Protein AF-A0AAF0R4E9-F1 (afdb_monomer)

pLDDT: mean 70.3, std 25.68, range [24.52, 97.81]

Nearest PDB structures (foldseek):
  8oel-assembly1_D  TM=6.262E-01  e=1.095E-01  Pyrococcus abyssi
  8c5y-assembly1_J  TM=4.825E-01  e=3.793E-02  Pyrococcus abyssi
  8aaj-assembly1_A  TM=5.889E-01  e=1.531E-01  Pyrococcus abyssi GE5
  8oej-assembly1_D  TM=4.243E-01  e=8.761E-02  Pyrococcus abyssi
  8soj-assembly1_A  TM=5.086E-01  e=3.119E+00  Escherichia coli O157:H7

Organism: Solanum verrucosum (NCBI:txid315347)

Structure (mmCIF, N/CA/C/O backbone):
data_AF-A0AAF0R4E9-F1
#
_entry.id   AF-A0AAF0R4E9-F1
#
loop_
_atom_site.group_PDB
_atom_site.id
_atom_site.type_symbol
_atom_site.label_atom_id
_atom_site.label_alt_id
_atom_site.label_comp_id
_atom_site.label_asym_id
_atom_site.label_entity_id
_atom_site.label_seq_id
_atom_site.pdbx_PDB_ins_code
_atom_site.Cartn_x
_atom_site.Cartn_y
_atom_site.Cartn_z
_atom_site.occupancy
_atom_site.B_iso_or_equiv
_atom_site.auth_seq_id
_atom_site.auth_comp_id
_atom_site.auth_asym_id
_atom_site.auth_atom_id
_atom_site.pdbx_PDB_model_num
ATOM 1 N N . GLN A 1 1 ? 15.435 -28.332 1.945 1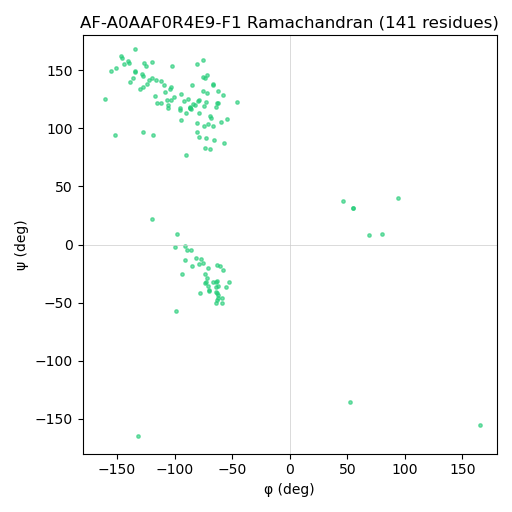.00 30.52 1 GLN A N 1
ATOM 2 C CA . GLN A 1 1 ? 15.752 -27.175 2.804 1.00 30.52 1 GLN A CA 1
ATOM 3 C C . GLN A 1 1 ? 16.444 -26.147 1.925 1.00 30.52 1 GLN A C 1
ATOM 5 O O . GLN A 1 1 ? 17.594 -26.343 1.574 1.00 30.52 1 GLN A O 1
ATOM 10 N N . GLY A 1 2 ? 15.699 -2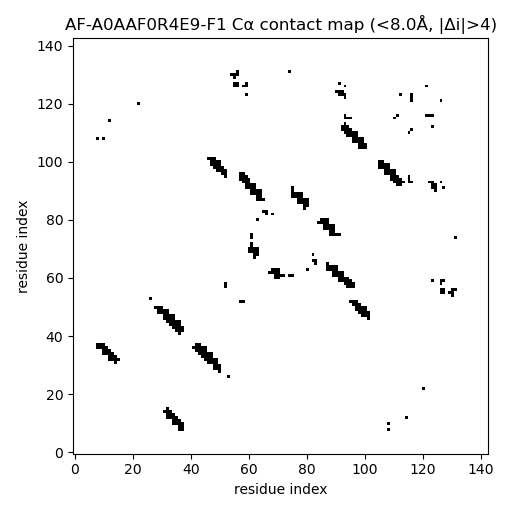5.156 1.437 1.00 27.34 2 GLY A N 1
ATOM 11 C CA . GLY A 1 2 ? 16.223 -24.099 0.572 1.00 27.34 2 GLY A CA 1
ATOM 12 C C . GLY A 1 2 ? 15.837 -22.765 1.183 1.00 27.34 2 GLY A C 1
ATOM 13 O O . GLY A 1 2 ? 14.696 -22.336 1.035 1.00 27.34 2 GLY A O 1
ATOM 14 N N . HIS A 1 3 ? 16.755 -22.168 1.940 1.00 24.52 3 HIS A N 1
ATOM 15 C CA . HIS A 1 3 ? 16.616 -20.791 2.395 1.00 24.52 3 HIS A CA 1
ATOM 16 C C . HIS A 1 3 ? 16.735 -19.896 1.161 1.00 24.52 3 HIS A C 1
ATOM 18 O O . HIS A 1 3 ? 17.799 -19.789 0.561 1.00 24.52 3 HIS A O 1
ATOM 24 N N . ARG A 1 4 ? 15.616 -19.304 0.744 1.00 27.66 4 ARG A N 1
ATOM 25 C CA . ARG A 1 4 ? 15.611 -18.230 -0.244 1.00 27.66 4 ARG A CA 1
ATOM 26 C C . ARG 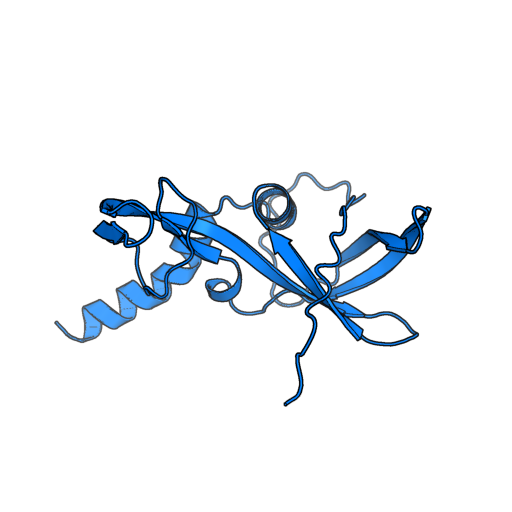A 1 4 ? 16.023 -16.972 0.515 1.00 27.66 4 ARG A C 1
ATOM 28 O O . ARG A 1 4 ? 15.187 -16.358 1.168 1.00 27.66 4 ARG A O 1
ATOM 35 N N . GLU A 1 5 ? 17.316 -16.665 0.516 1.00 27.19 5 GLU A N 1
ATOM 36 C CA . GLU A 1 5 ? 17.811 -15.367 0.975 1.00 27.19 5 GLU A CA 1
ATOM 37 C C . GLU A 1 5 ? 17.177 -14.289 0.090 1.00 27.19 5 GLU A C 1
ATOM 39 O O . GLU A 1 5 ? 17.502 -14.148 -1.089 1.00 27.19 5 GLU A O 1
ATOM 44 N N . GLN A 1 6 ? 16.202 -13.570 0.643 1.00 30.27 6 GLN A N 1
ATOM 45 C CA . GLN A 1 6 ? 15.776 -12.290 0.099 1.00 30.27 6 GLN A CA 1
ATOM 46 C C . GLN A 1 6 ? 16.912 -11.309 0.388 1.00 30.27 6 GLN A C 1
ATOM 48 O O . GLN A 1 6 ? 17.104 -10.901 1.529 1.00 30.27 6 GLN A O 1
ATOM 53 N N . ARG A 1 7 ? 17.710 -10.982 -0.634 1.00 28.45 7 ARG A N 1
ATOM 54 C CA . ARG A 1 7 ? 18.553 -9.788 -0.580 1.00 28.45 7 ARG A CA 1
ATOM 55 C C . ARG A 1 7 ? 17.621 -8.590 -0.654 1.00 28.45 7 ARG A C 1
ATOM 57 O O . ARG A 1 7 ? 16.999 -8.357 -1.688 1.00 28.45 7 ARG A O 1
ATOM 64 N N . ASP A 1 8 ? 17.517 -7.867 0.449 1.00 28.47 8 ASP A N 1
ATOM 65 C CA . ASP A 1 8 ? 16.885 -6.557 0.485 1.00 28.47 8 ASP A CA 1
ATOM 66 C C . ASP A 1 8 ? 17.839 -5.560 -0.183 1.00 28.47 8 ASP A C 1
ATOM 68 O O . ASP A 1 8 ? 18.641 -4.899 0.470 1.00 28.47 8 ASP A O 1
ATOM 72 N N . THR A 1 9 ? 17.809 -5.495 -1.514 1.00 32.69 9 THR A N 1
ATOM 73 C CA . THR A 1 9 ? 18.520 -4.449 -2.254 1.00 32.69 9 THR A CA 1
ATOM 74 C C . THR A 1 9 ? 17.736 -3.150 -2.082 1.00 32.69 9 THR A C 1
ATOM 76 O O . THR A 1 9 ? 16.684 -2.961 -2.695 1.00 32.69 9 THR A O 1
ATOM 79 N N . SER A 1 10 ? 18.209 -2.266 -1.203 1.00 32.06 10 SER A N 1
ATOM 80 C CA . SER A 1 10 ? 17.669 -0.913 -1.089 1.00 32.06 10 SER A CA 1
ATOM 81 C C . SER A 1 10 ? 18.161 -0.075 -2.257 1.00 32.06 10 SER A C 1
ATOM 83 O O . SER A 1 10 ? 19.355 -0.055 -2.541 1.00 32.06 10 SER A O 1
ATOM 85 N N . PHE A 1 11 ? 17.253 0.645 -2.900 1.00 39.94 11 PHE A N 1
ATOM 86 C CA . PHE A 1 11 ? 17.600 1.572 -3.961 1.00 39.94 11 PHE A CA 1
ATOM 87 C C . PHE A 1 11 ? 17.085 2.970 -3.638 1.00 39.94 11 PHE A C 1
ATOM 89 O O . PHE A 1 11 ? 15.956 3.151 -3.172 1.00 39.94 11 PHE A O 1
ATOM 96 N N . THR A 1 12 ? 17.915 3.973 -3.908 1.00 36.69 12 THR A N 1
ATOM 97 C CA . THR A 1 12 ? 17.520 5.378 -3.816 1.00 36.69 12 THR A CA 1
ATOM 98 C C . THR A 1 12 ? 17.093 5.834 -5.204 1.00 36.69 12 THR A C 1
ATOM 100 O O . THR A 1 12 ? 17.890 5.838 -6.142 1.00 36.69 12 THR A O 1
ATOM 103 N N . LEU A 1 13 ? 15.814 6.188 -5.359 1.00 42.75 13 LEU A N 1
ATOM 104 C CA . LEU A 1 13 ? 15.289 6.716 -6.618 1.00 42.75 13 LEU A CA 1
ATOM 105 C C . LEU A 1 13 ? 15.458 8.228 -6.658 1.00 42.75 13 LEU A C 1
ATOM 107 O O . LEU A 1 13 ? 14.934 8.947 -5.806 1.00 42.75 13 LEU A O 1
ATOM 111 N N . ARG A 1 14 ? 16.117 8.722 -7.707 1.00 37.12 14 ARG A N 1
ATOM 112 C CA . ARG A 1 14 ? 16.172 10.153 -8.004 1.00 37.12 14 ARG A CA 1
ATOM 113 C C . ARG A 1 14 ? 15.541 10.403 -9.370 1.00 37.12 14 ARG A C 1
ATOM 115 O O . ARG A 1 14 ? 16.194 10.286 -10.403 1.00 37.12 14 ARG A O 1
ATOM 122 N N . SER A 1 15 ? 14.250 10.739 -9.370 1.00 35.78 15 SER A N 1
ATOM 123 C CA . SER A 1 15 ? 13.551 11.150 -10.592 1.00 35.78 15 SER A CA 1
ATOM 124 C C . SER A 1 15 ? 14.006 12.548 -11.017 1.00 35.78 15 SER A C 1
ATOM 126 O O . SER A 1 15 ? 14.020 13.481 -10.211 1.00 35.78 15 SER A O 1
ATOM 128 N N . THR A 1 16 ? 14.367 12.705 -12.289 1.00 35.03 16 THR A N 1
ATOM 129 C CA . THR A 1 16 ? 14.710 13.996 -12.905 1.00 35.03 16 THR A CA 1
ATOM 130 C C . THR A 1 16 ? 13.540 14.606 -13.681 1.00 35.03 16 THR A C 1
ATOM 132 O O . THR A 1 16 ? 13.718 15.618 -14.363 1.00 35.03 16 THR A O 1
ATOM 135 N N . SER A 1 17 ? 12.327 14.048 -13.569 1.00 34.91 17 SER A N 1
ATOM 136 C CA . SER A 1 17 ? 11.154 14.567 -14.275 1.00 34.91 17 SER A CA 1
ATOM 137 C C . SER A 1 17 ? 10.768 15.959 -13.755 1.00 34.91 17 SER A C 1
ATOM 139 O O . SER A 1 17 ? 10.131 16.105 -12.710 1.00 34.91 17 SER A O 1
ATOM 141 N N . LYS A 1 18 ? 11.125 17.007 -14.508 1.00 34.72 18 LYS A N 1
ATOM 142 C CA . LYS A 1 18 ? 10.549 18.351 -14.363 1.00 34.72 18 LYS A CA 1
ATOM 143 C C . LYS A 1 18 ? 9.093 18.326 -14.836 1.00 34.72 18 LYS A C 1
ATOM 145 O O . LYS A 1 18 ? 8.809 18.709 -15.963 1.00 34.72 18 LYS A O 1
ATOM 150 N N . SER A 1 19 ? 8.164 17.898 -13.990 1.00 36.41 19 SER A N 1
ATOM 151 C CA . SER A 1 19 ? 6.758 18.263 -14.175 1.00 36.41 19 SER A CA 1
ATOM 152 C C . SER A 1 19 ? 6.038 18.275 -12.835 1.00 36.41 19 SER A C 1
ATOM 154 O O . SER A 1 19 ? 5.565 17.256 -12.343 1.00 36.41 19 SER A O 1
ATOM 156 N N . GLY A 1 20 ? 5.976 19.462 -12.231 1.00 34.50 20 GLY A N 1
ATOM 157 C CA . GLY A 1 20 ? 4.912 19.784 -11.295 1.00 34.50 20 GLY A CA 1
ATOM 158 C C . GLY A 1 20 ? 3.638 19.983 -12.106 1.00 34.50 20 GLY A C 1
ATOM 159 O O . GLY A 1 20 ? 3.392 21.072 -12.610 1.00 34.50 20 GLY A O 1
ATOM 160 N N . SER A 1 21 ? 2.864 18.923 -12.291 1.00 31.67 21 SER A N 1
ATOM 161 C CA . SER A 1 21 ? 1.511 19.002 -12.831 1.00 31.67 21 SER A CA 1
ATOM 162 C C . SER A 1 21 ? 0.727 17.790 -12.348 1.00 31.67 21 SER A C 1
ATOM 164 O O . SER A 1 21 ? 1.311 16.742 -12.094 1.00 31.67 21 SER A O 1
ATOM 166 N N . LEU A 1 22 ? -0.585 17.949 -12.179 1.00 32.69 22 LEU A N 1
ATOM 167 C CA . LEU A 1 22 ? -1.531 16.885 -11.843 1.00 32.69 22 LEU A CA 1
ATOM 168 C C . LEU A 1 22 ? -1.462 15.774 -12.900 1.00 32.69 22 LEU A C 1
ATOM 170 O O . LEU A 1 22 ? -2.217 15.789 -13.872 1.00 32.69 22 LEU A O 1
ATOM 174 N N . ILE A 1 23 ? -0.566 14.805 -12.725 1.00 29.11 23 ILE A N 1
ATOM 175 C CA . ILE A 1 23 ? -0.557 13.613 -13.564 1.00 29.11 23 ILE A CA 1
ATOM 176 C C . ILE A 1 23 ? -1.637 12.693 -13.004 1.00 29.11 23 ILE A C 1
ATOM 178 O O . ILE A 1 23 ? -1.463 11.978 -12.019 1.00 29.11 23 ILE A O 1
ATOM 182 N N . THR A 1 24 ? -2.809 12.767 -13.629 1.00 26.61 24 THR A N 1
ATOM 183 C CA . THR A 1 24 ? -3.787 11.684 -13.579 1.00 26.61 24 THR A CA 1
ATOM 184 C C . THR A 1 24 ? -3.125 10.530 -14.316 1.00 26.61 24 THR A C 1
ATOM 186 O O . THR A 1 24 ? -3.222 10.507 -15.534 1.00 26.61 24 THR A O 1
ATOM 189 N N . ILE A 1 25 ? -2.371 9.673 -13.614 1.00 28.09 25 ILE A N 1
ATOM 190 C CA . ILE A 1 25 ? -1.567 8.607 -14.236 1.00 28.09 25 ILE A CA 1
ATOM 191 C C . ILE A 1 25 ? -2.497 7.765 -15.121 1.00 28.09 25 ILE A C 1
ATOM 193 O O . ILE A 1 25 ? -3.349 7.044 -14.582 1.00 28.09 25 ILE A O 1
ATOM 197 N N . PRO A 1 26 ? -2.399 7.866 -16.459 1.00 29.80 26 PRO A N 1
ATOM 198 C CA . PRO A 1 26 ? -3.039 6.914 -17.335 1.00 29.80 26 PRO A CA 1
ATOM 199 C C . PRO A 1 26 ? -2.338 5.576 -17.112 1.00 29.80 26 PRO A C 1
ATOM 201 O O . PRO A 1 26 ? -1.117 5.501 -16.984 1.00 29.80 26 PRO A O 1
ATOM 204 N N . VAL A 1 27 ? -3.138 4.518 -17.030 1.00 37.41 27 VAL A N 1
ATOM 205 C CA . VAL A 1 27 ? -2.670 3.136 -17.153 1.00 37.41 27 VAL A CA 1
ATOM 206 C C . VAL A 1 27 ? -1.728 3.078 -18.366 1.00 37.41 27 VAL A C 1
ATOM 208 O O . VAL A 1 27 ? -2.147 3.471 -19.449 1.00 37.41 27 VAL A O 1
ATOM 211 N N . ASP A 1 28 ? -0.481 2.643 -18.143 1.00 34.62 28 ASP A N 1
ATOM 212 C CA . ASP A 1 28 ? 0.614 2.484 -19.125 1.00 34.62 28 ASP A CA 1
ATOM 213 C C . ASP A 1 28 ? 1.622 3.651 -19.312 1.00 34.62 28 ASP A C 1
ATOM 215 O O . ASP A 1 28 ? 2.082 3.894 -20.426 1.00 34.62 28 ASP A O 1
ATOM 219 N N . GLU A 1 29 ? 2.056 4.343 -18.246 1.00 43.34 29 GLU A N 1
ATOM 220 C CA . GLU A 1 29 ? 3.232 5.240 -18.319 1.00 43.34 29 GLU A CA 1
ATOM 221 C C . GLU A 1 29 ? 4.558 4.539 -17.946 1.00 43.34 29 GLU A C 1
ATOM 223 O O . GLU A 1 29 ? 4.721 3.991 -16.853 1.00 43.34 29 GLU A O 1
ATOM 228 N N . GLU A 1 30 ? 5.526 4.586 -18.872 1.00 46.25 30 GLU A N 1
ATOM 229 C CA . GLU A 1 30 ? 6.920 4.171 -18.676 1.00 46.25 30 GLU A CA 1
ATOM 230 C C . GLU A 1 30 ? 7.706 5.305 -17.997 1.00 46.25 30 GLU A C 1
ATOM 232 O O . GLU A 1 30 ? 7.834 6.397 -18.553 1.00 46.25 30 GLU A O 1
ATOM 237 N N . VAL A 1 31 ? 8.276 5.057 -16.813 1.00 53.19 31 VAL A N 1
ATOM 238 C CA . VAL A 1 31 ? 9.177 6.019 -16.155 1.00 53.19 31 VAL A CA 1
ATOM 239 C C . VAL A 1 31 ? 10.611 5.515 -16.253 1.00 53.19 31 VAL A C 1
ATOM 241 O O . VAL A 1 31 ? 10.920 4.406 -15.813 1.00 53.19 31 VAL A O 1
ATOM 244 N N . ILE A 1 32 ? 11.479 6.354 -16.816 1.00 50.41 32 ILE A N 1
ATOM 245 C CA . ILE A 1 32 ? 12.930 6.176 -16.803 1.00 50.41 32 ILE A CA 1
ATOM 246 C C . ILE A 1 32 ? 13.449 6.787 -15.499 1.00 50.41 32 ILE A C 1
ATOM 248 O O . ILE A 1 32 ? 13.305 7.992 -15.283 1.00 50.41 32 ILE A O 1
ATOM 252 N N . ALA A 1 33 ? 14.029 5.972 -14.618 1.00 53.56 33 ALA A N 1
ATOM 253 C CA . ALA A 1 33 ? 14.644 6.461 -13.386 1.00 53.56 33 ALA A CA 1
ATOM 254 C C . ALA A 1 33 ? 16.111 6.065 -13.285 1.00 53.56 33 ALA A C 1
ATOM 256 O O . ALA A 1 33 ? 16.487 4.938 -13.603 1.00 53.56 33 ALA A O 1
ATOM 257 N N . ASN A 1 34 ? 16.902 6.999 -12.755 1.00 49.66 34 ASN A N 1
ATOM 258 C CA . ASN A 1 34 ? 18.249 6.731 -12.286 1.00 49.66 34 ASN A CA 1
ATOM 259 C C . ASN A 1 34 ? 18.127 6.080 -10.910 1.00 49.66 34 ASN A C 1
ATOM 261 O O . ASN A 1 34 ? 17.651 6.708 -9.957 1.00 49.66 34 ASN A O 1
ATOM 265 N N . THR A 1 35 ? 18.510 4.813 -10.840 1.00 49.41 35 THR A N 1
ATOM 266 C CA . THR A 1 35 ? 18.467 4.032 -9.604 1.00 49.41 35 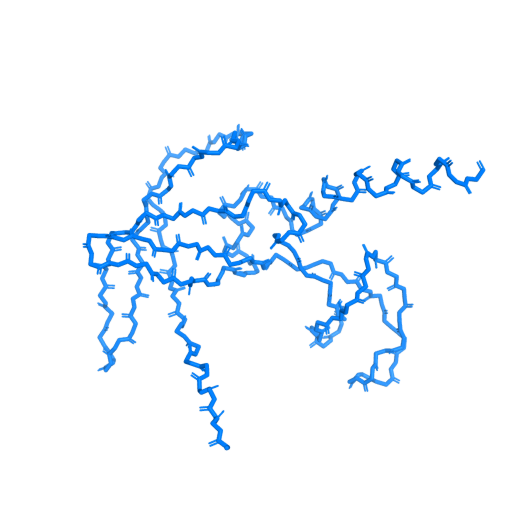THR A CA 1
ATOM 267 C C . THR A 1 35 ? 19.890 3.815 -9.115 1.00 49.41 35 THR A C 1
ATOM 269 O O . THR A 1 35 ? 20.742 3.428 -9.910 1.00 49.41 35 THR A O 1
ATOM 272 N N . GLU A 1 36 ? 20.146 4.082 -7.835 1.00 48.28 36 GLU A N 1
ATOM 273 C CA . GLU A 1 36 ? 21.414 3.752 -7.180 1.00 48.28 36 GLU A CA 1
ATOM 274 C C . GLU A 1 36 ? 21.340 2.313 -6.649 1.00 48.28 36 GLU A C 1
ATOM 276 O O . GLU A 1 36 ? 20.481 2.012 -5.819 1.00 48.28 36 GLU A O 1
ATOM 281 N N . SER A 1 37 ? 22.207 1.427 -7.147 1.00 50.94 37 SER A N 1
ATOM 282 C CA . SER A 1 37 ? 22.401 0.073 -6.605 1.00 50.94 37 SER A CA 1
ATOM 283 C C . SER A 1 37 ? 23.700 0.024 -5.809 1.00 50.94 37 SER A C 1
ATOM 285 O O . SER A 1 37 ? 24.719 0.506 -6.299 1.00 50.94 37 SER A O 1
ATOM 287 N N . GLU A 1 38 ? 23.676 -0.563 -4.612 1.00 47.78 38 GLU A N 1
ATOM 288 C CA . GLU A 1 38 ? 24.881 -0.843 -3.826 1.00 47.78 38 GLU A CA 1
ATOM 289 C C . GLU A 1 38 ? 25.360 -2.273 -4.106 1.00 47.78 38 GLU A C 1
ATOM 291 O O . GLU A 1 38 ? 24.756 -3.244 -3.650 1.00 47.78 38 GLU A O 1
ATOM 296 N N . GLU A 1 39 ? 26.464 -2.405 -4.840 1.00 49.34 39 GLU A N 1
ATOM 297 C CA . GLU A 1 39 ? 27.297 -3.609 -4.803 1.00 49.34 39 GLU A CA 1
ATOM 298 C C . GLU A 1 39 ? 28.682 -3.212 -4.273 1.00 49.34 39 GLU A C 1
ATOM 300 O O . GLU A 1 39 ? 29.283 -2.247 -4.739 1.00 49.34 39 GLU A O 1
ATOM 305 N N . ASP A 1 40 ? 29.159 -3.915 -3.242 1.00 46.88 40 ASP A N 1
ATOM 306 C CA . ASP A 1 40 ? 30.505 -3.758 -2.661 1.00 46.88 40 ASP A CA 1
ATOM 307 C C . ASP A 1 40 ? 30.878 -2.323 -2.204 1.00 46.88 40 ASP A C 1
ATOM 309 O O . ASP A 1 40 ? 32.034 -1.905 -2.237 1.00 46.88 40 ASP A O 1
ATOM 313 N N . GLY A 1 41 ? 29.882 -1.545 -1.759 1.00 49.44 41 GLY A N 1
ATOM 314 C CA . GLY A 1 41 ? 30.064 -0.164 -1.286 1.00 49.44 41 GLY A CA 1
ATOM 315 C C . GLY A 1 41 ? 30.167 0.886 -2.397 1.00 49.44 41 GLY A C 1
ATOM 316 O O . GLY A 1 41 ? 30.480 2.044 -2.115 1.00 49.44 41 GLY A O 1
ATOM 317 N N . GLN A 1 42 ? 29.896 0.507 -3.650 1.00 44.06 42 GLN A N 1
ATOM 318 C CA . GLN A 1 42 ? 29.909 1.408 -4.795 1.00 44.06 42 GLN A CA 1
ATOM 319 C C . GLN A 1 42 ? 28.486 1.603 -5.331 1.00 44.06 42 GLN A C 1
ATOM 321 O O . GLN A 1 42 ? 27.808 0.645 -5.698 1.00 44.06 42 GLN A O 1
ATOM 326 N N . THR A 1 43 ? 28.026 2.856 -5.365 1.00 48.03 43 THR A N 1
ATOM 327 C CA . THR A 1 43 ? 26.735 3.224 -5.951 1.00 48.03 43 THR A CA 1
ATOM 328 C C . THR A 1 43 ? 26.884 3.411 -7.458 1.00 48.03 43 THR A C 1
ATOM 330 O O . THR A 1 43 ? 27.661 4.246 -7.925 1.00 48.03 43 THR A O 1
ATOM 333 N N . CYS A 1 44 ? 26.139 2.636 -8.246 1.00 47.34 44 CYS A N 1
ATOM 334 C CA . CYS A 1 44 ? 26.057 2.823 -9.694 1.00 47.34 44 CYS A CA 1
ATOM 335 C C . CYS A 1 44 ? 24.683 3.373 -10.082 1.00 47.34 44 CYS A C 1
ATOM 337 O O . CYS A 1 44 ? 23.662 2.945 -9.552 1.00 47.34 44 CYS A O 1
ATOM 339 N N . SER A 1 45 ? 24.661 4.351 -10.992 1.00 58.78 45 SER A N 1
ATOM 340 C CA . SER A 1 45 ? 23.424 4.848 -11.597 1.00 58.78 45 SER A CA 1
ATOM 341 C C . SER A 1 45 ? 23.088 3.985 -12.802 1.00 58.78 45 SER A C 1
ATOM 343 O O . SER A 1 45 ? 23.855 3.959 -13.764 1.00 58.78 45 SER A O 1
ATOM 345 N N . ILE A 1 46 ? 21.949 3.303 -12.758 1.00 65.81 46 ILE A N 1
ATOM 346 C CA . ILE A 1 46 ? 21.426 2.552 -13.901 1.00 65.81 46 ILE A CA 1
ATOM 347 C C . ILE A 1 46 ? 20.160 3.214 -14.439 1.00 65.81 46 ILE A C 1
ATOM 349 O O . ILE A 1 46 ? 19.329 3.698 -13.669 1.00 65.81 46 ILE A O 1
ATOM 353 N N . GLU A 1 47 ? 20.032 3.231 -15.765 1.00 73.25 47 GLU A N 1
ATOM 354 C CA . GLU A 1 47 ? 18.819 3.643 -16.465 1.00 73.25 47 GLU A CA 1
ATOM 355 C C . GLU A 1 47 ? 17.936 2.408 -16.664 1.00 73.25 47 GLU A C 1
ATOM 357 O O . GLU A 1 47 ? 18.303 1.477 -17.383 1.00 73.25 47 GLU A O 1
ATOM 362 N N . VAL A 1 48 ? 16.783 2.379 -15.998 1.00 75.44 48 VAL A N 1
ATOM 363 C CA . VAL A 1 48 ? 15.852 1.245 -16.058 1.00 75.44 48 VAL A CA 1
ATOM 364 C C . VA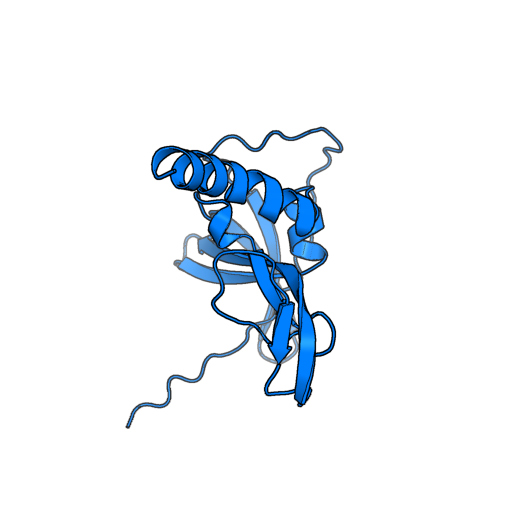L A 1 48 ? 14.452 1.711 -16.420 1.00 75.44 48 VAL A C 1
ATOM 366 O O . VAL A 1 48 ? 14.000 2.774 -15.987 1.00 75.44 48 VAL A O 1
ATOM 369 N N . LYS A 1 49 ? 13.739 0.882 -17.188 1.00 79.38 49 LYS A N 1
ATOM 370 C CA . LYS A 1 49 ? 12.301 1.041 -17.392 1.00 79.38 49 LYS A CA 1
ATOM 371 C C . LYS A 1 49 ? 11.565 0.488 -16.182 1.00 79.38 49 LYS A C 1
ATOM 373 O O . LYS A 1 49 ? 11.739 -0.683 -15.842 1.00 79.38 49 LYS A O 1
ATOM 378 N N . MET A 1 50 ? 10.724 1.311 -15.565 1.00 82.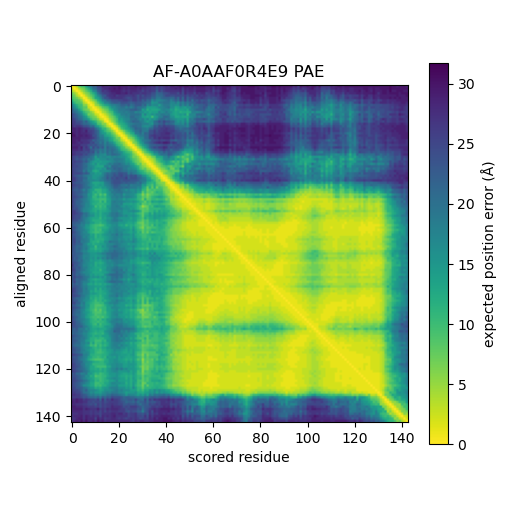25 50 MET A N 1
ATOM 379 C CA . MET A 1 50 ? 9.867 0.889 -14.459 1.00 82.25 50 MET A CA 1
ATOM 380 C C . MET A 1 50 ? 8.442 0.635 -14.937 1.00 82.25 50 MET A C 1
ATOM 382 O O . MET A 1 50 ? 7.818 1.510 -15.534 1.00 82.25 50 MET A O 1
ATOM 386 N N . LEU A 1 51 ? 7.916 -0.549 -14.625 1.00 83.81 51 LEU A N 1
ATOM 387 C CA . LEU A 1 51 ? 6.503 -0.873 -14.799 1.00 83.81 51 LEU A CA 1
ATOM 388 C C . LEU A 1 51 ? 5.821 -0.897 -13.433 1.00 83.81 51 LEU A C 1
ATOM 390 O O . LEU A 1 51 ? 6.180 -1.685 -12.550 1.00 83.81 51 LEU A O 1
ATOM 394 N N . PHE A 1 52 ? 4.827 -0.031 -13.284 1.00 83.81 52 PHE A N 1
ATOM 395 C CA . PHE A 1 52 ? 4.027 0.101 -12.075 1.00 83.81 52 PHE A CA 1
ATOM 396 C C . PHE A 1 52 ? 2.935 -0.971 -12.006 1.00 83.81 52 PHE A C 1
ATOM 398 O O . PHE A 1 52 ? 2.486 -1.482 -13.038 1.00 83.81 52 PHE A O 1
ATOM 405 N N . PRO A 1 53 ? 2.460 -1.317 -10.798 1.00 82.94 53 PRO A N 1
ATOM 406 C CA . PRO A 1 53 ? 1.301 -2.183 -10.667 1.00 82.94 53 PRO A CA 1
ATOM 407 C C . PRO A 1 53 ? 0.064 -1.521 -11.287 1.00 82.94 53 PRO A C 1
ATOM 409 O O . PRO A 1 53 ? -0.273 -0.380 -10.982 1.00 82.94 53 PRO A O 1
ATOM 412 N N . SER A 1 54 ? -0.662 -2.277 -12.109 1.00 81.19 54 SER A N 1
ATOM 413 C CA . SER A 1 54 ? -1.899 -1.810 -12.749 1.00 81.19 54 SER A CA 1
ATOM 414 C C . SER A 1 54 ? -3.079 -1.660 -11.778 1.00 81.19 54 SER A C 1
ATOM 416 O O . SER A 1 54 ? -4.037 -0.945 -12.068 1.00 81.19 54 SER A O 1
ATOM 418 N N . ASP A 1 55 ? -3.026 -2.318 -10.615 1.00 85.31 55 ASP A N 1
ATOM 419 C CA . ASP A 1 55 ? -4.039 -2.215 -9.562 1.00 85.31 55 ASP A CA 1
ATOM 420 C C . ASP A 1 55 ? -3.521 -1.378 -8.387 1.00 85.31 55 ASP A C 1
ATOM 422 O O . ASP A 1 55 ? -2.592 -1.785 -7.688 1.00 85.31 55 ASP A O 1
ATOM 426 N N . GLN A 1 56 ? -4.183 -0.250 -8.110 1.00 82.62 56 GLN A N 1
ATOM 427 C CA . GLN A 1 56 ? -3.874 0.629 -6.975 1.00 82.62 56 GLN A CA 1
ATOM 428 C C . GLN A 1 56 ? -3.956 -0.078 -5.615 1.00 82.62 56 GLN A C 1
ATOM 430 O O . GLN A 1 56 ? -3.309 0.363 -4.666 1.00 82.62 56 GLN A O 1
ATOM 435 N N . LYS A 1 57 ? -4.688 -1.199 -5.499 1.00 86.00 57 LYS A N 1
ATOM 436 C CA . LYS A 1 57 ? -4.685 -2.025 -4.277 1.00 86.00 57 LYS A CA 1
ATOM 437 C C . LYS A 1 57 ? -3.321 -2.628 -3.955 1.00 86.00 57 LYS A C 1
ATOM 439 O O . LYS A 1 57 ? -3.102 -3.047 -2.826 1.00 86.00 57 LYS A O 1
ATOM 444 N N . ARG A 1 58 ? -2.414 -2.675 -4.933 1.00 89.88 58 ARG A N 1
ATOM 445 C CA . ARG A 1 58 ? -1.029 -3.123 -4.758 1.00 89.88 58 ARG A CA 1
ATOM 446 C C . ARG A 1 58 ? -0.076 -1.989 -4.377 1.00 89.88 58 ARG A C 1
ATOM 448 O O . ARG A 1 58 ? 1.083 -2.281 -4.131 1.00 89.88 58 ARG A O 1
ATOM 455 N N . CYS A 1 59 ? -0.553 -0.739 -4.331 1.00 92.19 59 CYS A N 1
ATOM 456 C CA . CYS A 1 59 ? 0.226 0.454 -3.969 1.00 92.19 59 CYS A CA 1
ATOM 457 C C . CYS A 1 59 ? 0.205 0.801 -2.484 1.00 92.19 59 CYS A C 1
ATOM 459 O O . CYS A 1 59 ? 0.850 1.767 -2.068 1.00 92.19 59 CYS A O 1
ATOM 461 N N . TYR A 1 60 ? -0.522 0.036 -1.674 1.00 94.19 60 TYR A N 1
ATOM 462 C CA . TYR A 1 60 ? -0.543 0.227 -0.238 1.00 94.19 60 TYR A CA 1
ATOM 463 C C . TYR A 1 60 ? -0.565 -1.103 0.503 1.00 94.19 60 TYR A C 1
ATOM 465 O O . TYR A 1 60 ? -1.040 -2.123 0.007 1.00 94.19 60 TYR A O 1
ATOM 473 N N . VAL A 1 61 ? -0.124 -1.043 1.751 1.00 95.56 61 VAL A N 1
ATOM 474 C CA . VAL A 1 61 ? -0.356 -2.076 2.758 1.00 95.56 61 VAL A CA 1
ATOM 475 C C . VAL A 1 61 ? -1.012 -1.448 3.981 1.00 95.56 61 VAL A C 1
ATOM 477 O O . VAL A 1 61 ? -0.848 -0.252 4.236 1.00 95.56 61 VAL A O 1
ATOM 480 N N . LEU A 1 62 ? -1.774 -2.233 4.744 1.00 96.50 62 LEU A N 1
ATOM 481 C CA . LEU A 1 62 ? -2.286 -1.795 6.040 1.00 96.50 62 LEU A CA 1
ATOM 482 C C . LEU A 1 62 ? -1.340 -2.250 7.143 1.00 96.50 62 LEU A C 1
ATOM 484 O O . LEU A 1 62 ? -0.990 -3.427 7.241 1.00 96.50 62 LEU A O 1
ATOM 488 N N . VAL A 1 63 ? -0.958 -1.308 7.998 1.00 97.19 63 VAL A N 1
ATOM 489 C CA . VAL A 1 63 ? -0.032 -1.558 9.100 1.00 97.19 63 VAL A CA 1
ATOM 490 C C . VAL A 1 63 ? -0.614 -1.094 10.426 1.00 97.19 63 VAL A C 1
ATOM 492 O O . VAL A 1 63 ? -1.451 -0.192 10.480 1.00 97.19 63 VAL A O 1
ATOM 495 N N . CYS A 1 64 ? -0.138 -1.681 11.521 1.00 97.81 64 CYS A N 1
ATOM 496 C CA . CYS A 1 64 ? -0.388 -1.156 12.859 1.00 97.81 64 CYS A CA 1
ATOM 497 C C . CYS A 1 64 ? 0.127 0.288 12.968 1.00 97.81 64 CYS A C 1
ATOM 499 O O . CYS A 1 64 ? 1.307 0.542 12.716 1.00 97.81 64 CYS A O 1
ATOM 501 N N . SER A 1 65 ? -0.720 1.212 13.431 1.00 97.06 65 SER A N 1
ATOM 502 C CA . SER A 1 65 ? -0.358 2.629 13.574 1.00 97.06 65 SER A CA 1
ATOM 503 C C . SER A 1 65 ? 0.810 2.911 14.520 1.00 97.06 65 SER A C 1
ATOM 505 O O . SER A 1 65 ? 1.391 3.989 14.451 1.00 97.06 65 SER A O 1
ATOM 507 N N . ASN A 1 66 ? 1.154 1.965 15.399 1.00 97.00 66 ASN A N 1
ATOM 508 C CA . ASN A 1 66 ? 2.233 2.123 16.369 1.00 97.00 66 ASN A CA 1
ATOM 509 C C . ASN A 1 66 ? 3.541 1.457 15.922 1.00 97.00 66 ASN A C 1
ATOM 511 O O . ASN A 1 66 ? 4.569 2.112 15.851 1.00 97.00 66 ASN A O 1
ATOM 515 N N . CYS A 1 67 ? 3.518 0.151 15.638 1.00 96.62 67 CYS A N 1
ATOM 516 C CA . CYS A 1 67 ? 4.745 -0.602 15.353 1.00 96.62 67 CYS A CA 1
ATOM 517 C C . CYS A 1 67 ? 5.017 -0.832 13.865 1.00 96.62 67 CYS A C 1
ATOM 519 O O . CYS A 1 67 ? 6.001 -1.482 13.539 1.00 96.62 67 CYS A O 1
ATOM 521 N N . GLY A 1 68 ? 4.130 -0.392 12.966 1.00 95.38 68 GLY A N 1
ATOM 522 C CA . GLY A 1 68 ? 4.309 -0.580 11.525 1.00 95.38 68 GLY A CA 1
ATOM 523 C C . GLY A 1 68 ? 4.197 -2.031 11.043 1.00 95.38 68 GLY A C 1
ATOM 524 O O . GLY A 1 68 ? 4.452 -2.290 9.873 1.00 95.38 68 GLY A O 1
ATOM 525 N N . GLN A 1 69 ? 3.791 -2.970 11.907 1.00 95.44 69 GLN A N 1
ATOM 526 C CA . GLN A 1 69 ? 3.590 -4.368 11.522 1.00 95.44 69 GLN A CA 1
ATOM 527 C C . GLN A 1 69 ? 2.495 -4.449 10.461 1.00 95.44 69 GLN A C 1
ATOM 529 O O . GLN A 1 69 ? 1.358 -4.041 10.717 1.00 95.44 69 GLN A O 1
ATOM 534 N N . GLU A 1 70 ? 2.842 -4.996 9.301 1.00 94.62 70 GLU A N 1
ATOM 535 C CA . GLU A 1 70 ? 1.895 -5.271 8.229 1.00 94.62 70 GLU A CA 1
ATOM 536 C C . GLU A 1 70 ? 0.907 -6.357 8.649 1.00 94.62 70 GLU A C 1
ATOM 538 O O . GLU A 1 70 ? 1.276 -7.358 9.275 1.00 94.62 70 GLU A O 1
ATOM 543 N N . VAL A 1 71 ? -0.359 -6.146 8.296 1.00 91.50 71 VAL A N 1
ATOM 544 C CA . VAL A 1 71 ? -1.440 -7.090 8.552 1.00 91.50 71 VAL A CA 1
ATOM 545 C C . VAL A 1 71 ? -2.309 -7.267 7.313 1.00 91.50 71 VAL A C 1
ATOM 547 O O . VAL A 1 71 ? -2.526 -6.346 6.529 1.00 91.50 71 VAL A O 1
ATOM 550 N N . ARG A 1 72 ? -2.870 -8.467 7.156 1.00 89.56 72 ARG A N 1
ATOM 551 C CA . ARG A 1 72 ? -3.734 -8.807 6.022 1.00 89.56 72 ARG A CA 1
ATOM 552 C C . ARG A 1 72 ? -5.195 -8.507 6.340 1.00 89.56 72 ARG A C 1
ATOM 554 O O . ARG A 1 72 ? -5.966 -9.416 6.630 1.00 89.56 72 ARG A O 1
ATOM 561 N N . TYR A 1 73 ? -5.561 -7.230 6.285 1.00 89.25 73 TYR A N 1
ATOM 562 C CA . TYR A 1 73 ? -6.953 -6.782 6.373 1.00 89.25 73 TYR A CA 1
ATOM 563 C C . TYR A 1 73 ? -7.358 -6.022 5.105 1.00 89.25 73 TYR A C 1
ATOM 565 O O . TYR A 1 73 ? -6.545 -5.276 4.561 1.00 89.25 73 TYR A O 1
ATOM 573 N N . PRO A 1 74 ? -8.606 -6.179 4.625 1.00 86.31 74 PRO A N 1
ATOM 574 C CA . PRO A 1 74 ? -9.066 -5.498 3.416 1.00 86.31 74 PRO A CA 1
ATOM 575 C C . PRO A 1 74 ? -9.431 -4.027 3.657 1.00 86.31 74 PRO A C 1
ATOM 577 O O . PRO A 1 74 ? -9.553 -3.271 2.696 1.00 86.31 74 PRO A O 1
ATOM 580 N N . ILE A 1 75 ? -9.632 -3.629 4.919 1.00 91.75 75 ILE A N 1
ATOM 581 C CA . ILE A 1 75 ? -10.112 -2.303 5.312 1.00 91.75 75 ILE A CA 1
ATOM 582 C C . ILE A 1 75 ? -9.387 -1.782 6.555 1.00 91.75 75 ILE A C 1
ATOM 584 O O . ILE A 1 75 ? -8.903 -2.558 7.381 1.00 91.75 75 ILE A O 1
ATOM 588 N N . ILE A 1 76 ? -9.371 -0.459 6.713 1.00 94.69 76 ILE A N 1
ATOM 589 C CA . ILE A 1 76 ? -8.947 0.202 7.948 1.00 94.69 76 ILE A CA 1
ATOM 590 C C . ILE A 1 76 ? -9.917 -0.166 9.076 1.00 94.69 76 ILE A C 1
ATOM 592 O O . ILE A 1 76 ? -11.106 0.142 9.026 1.00 94.69 76 ILE A O 1
ATOM 596 N N . ILE A 1 77 ? -9.394 -0.823 10.109 1.00 95.19 77 ILE A N 1
ATOM 597 C CA . ILE A 1 77 ? -10.152 -1.269 11.279 1.00 95.19 77 ILE A CA 1
ATOM 598 C C . ILE A 1 77 ? -9.268 -1.208 12.530 1.00 95.19 77 ILE A C 1
ATOM 600 O O . ILE A 1 77 ? -8.040 -1.135 12.443 1.00 95.19 77 ILE A O 1
ATOM 604 N N . LYS A 1 78 ? -9.887 -1.223 13.712 1.00 97.31 78 LYS A N 1
ATOM 605 C CA . LYS A 1 78 ? -9.193 -1.414 14.987 1.00 97.31 78 LYS A CA 1
ATOM 606 C C . LYS A 1 78 ? -8.905 -2.902 15.189 1.00 97.31 78 LYS A C 1
ATOM 608 O O . LYS A 1 78 ? -9.833 -3.703 15.201 1.00 97.31 78 LYS A O 1
ATOM 613 N N . ILE A 1 79 ? -7.642 -3.260 15.393 1.00 95.44 79 ILE A N 1
ATOM 614 C CA . ILE A 1 79 ? -7.211 -4.637 15.673 1.00 95.44 79 ILE A CA 1
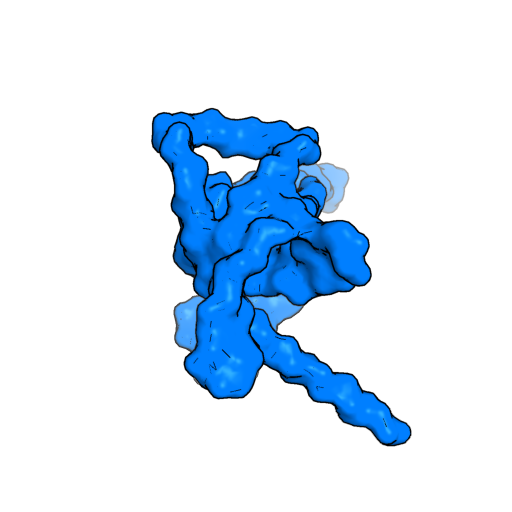ATOM 615 C C . ILE A 1 79 ? -6.519 -4.723 17.031 1.00 95.44 79 ILE A C 1
ATOM 617 O O . ILE A 1 79 ? -5.959 -3.734 17.504 1.00 95.44 79 ILE A O 1
ATOM 621 N N . GLN A 1 80 ? -6.488 -5.910 17.637 1.00 97.06 80 GLN A N 1
ATOM 622 C CA . GLN A 1 80 ? -5.523 -6.221 18.691 1.00 97.06 80 GLN A CA 1
ATOM 623 C C . GLN A 1 80 ? -4.184 -6.575 18.031 1.00 97.06 80 GLN A C 1
ATOM 625 O O . GLN A 1 80 ? -4.026 -7.642 17.444 1.00 97.06 80 GLN A O 1
ATOM 630 N N . CYS A 1 81 ? -3.222 -5.653 18.073 1.00 96.75 81 CYS A N 1
ATOM 631 C CA . CYS A 1 81 ? -1.907 -5.876 17.480 1.00 96.75 81 CYS A CA 1
ATOM 632 C C . CYS A 1 81 ? -1.092 -6.829 18.363 1.00 96.75 81 CYS A C 1
ATOM 634 O O . CYS A 1 81 ? -0.777 -6.472 19.497 1.00 96.75 81 CYS A O 1
ATOM 636 N N . MET A 1 82 ? -0.695 -7.988 17.830 1.00 94.25 82 MET A N 1
ATOM 637 C CA . MET A 1 82 ? 0.100 -8.984 18.565 1.00 94.25 82 MET A CA 1
ATOM 638 C C . MET A 1 82 ? 1.471 -8.445 18.989 1.00 94.25 82 MET A C 1
ATOM 640 O O . MET A 1 82 ? 1.923 -8.726 20.091 1.00 94.25 82 MET A O 1
ATOM 644 N N . ASN A 1 83 ? 2.099 -7.606 18.159 1.00 96.50 83 ASN A N 1
ATOM 645 C CA . ASN A 1 83 ? 3.403 -7.022 18.475 1.00 96.50 83 ASN A CA 1
ATOM 646 C C . ASN A 1 83 ? 3.322 -5.916 19.545 1.00 96.50 83 ASN A C 1
ATOM 648 O O . ASN A 1 83 ? 4.237 -5.749 20.340 1.00 96.50 83 ASN A O 1
ATOM 652 N N . CYS A 1 84 ? 2.229 -5.145 19.589 1.00 96.00 84 CYS A N 1
ATOM 653 C CA . CYS A 1 84 ? 2.046 -4.104 20.612 1.00 96.00 84 CYS A CA 1
ATOM 654 C C . CYS A 1 84 ? 1.313 -4.598 21.864 1.00 96.00 84 CYS A C 1
ATOM 656 O O . CYS A 1 84 ? 1.237 -3.857 22.840 1.00 96.00 84 CYS A O 1
ATOM 658 N N . ASN A 1 85 ? 0.689 -5.776 21.796 1.00 96.25 85 ASN A N 1
ATOM 659 C CA . ASN A 1 85 ? -0.282 -6.291 22.759 1.00 96.25 85 ASN A CA 1
ATOM 660 C C . ASN A 1 85 ? -1.360 -5.262 23.172 1.00 96.25 85 ASN A C 1
ATOM 662 O O . ASN A 1 85 ? -1.755 -5.156 24.330 1.00 96.25 85 ASN A O 1
ATOM 666 N N . GLN A 1 86 ? -1.810 -4.445 22.217 1.00 96.31 86 GLN A N 1
ATOM 667 C CA . GLN A 1 86 ? -2.762 -3.353 22.432 1.00 96.31 86 GLN A CA 1
ATOM 668 C C . GLN A 1 86 ? -3.693 -3.213 21.233 1.00 96.31 86 GLN A C 1
ATOM 670 O O . GLN A 1 86 ? -3.325 -3.530 20.099 1.00 96.31 86 GLN A O 1
ATOM 675 N N . HIS A 1 87 ? -4.881 -2.656 21.471 1.00 97.44 87 HIS A N 1
ATOM 676 C CA . HIS A 1 87 ? -5.771 -2.286 20.382 1.00 97.44 87 HIS A CA 1
ATOM 677 C C . HIS A 1 87 ? -5.251 -1.047 19.649 1.00 97.44 87 HIS A C 1
ATOM 679 O O . HIS A 1 87 ? -5.083 0.011 20.260 1.00 97.44 87 HIS A O 1
ATOM 685 N N . LYS A 1 88 ? -5.033 -1.160 18.339 1.00 97.50 88 LYS A N 1
ATOM 686 C CA . LYS A 1 88 ? -4.542 -0.076 17.481 1.00 97.50 88 LYS A CA 1
ATOM 687 C C . LYS A 1 88 ? -5.359 0.000 16.198 1.00 97.50 88 LYS A C 1
ATOM 689 O O . LYS A 1 88 ? -5.870 -1.008 15.717 1.00 97.50 88 LYS A O 1
ATOM 694 N N . MET A 1 89 ? -5.483 1.211 15.666 1.00 97.56 89 MET A N 1
ATOM 695 C CA . MET A 1 89 ? -6.033 1.419 14.331 1.00 97.56 89 MET A CA 1
ATOM 696 C C . MET A 1 89 ? -5.015 0.979 13.287 1.00 97.56 89 MET A C 1
ATOM 698 O O . MET A 1 89 ? -3.810 1.189 13.457 1.00 97.56 89 MET A O 1
ATOM 702 N N . LEU A 1 90 ? -5.507 0.393 12.204 1.00 97.50 90 LEU A N 1
ATOM 703 C CA . LEU A 1 90 ? -4.712 0.252 10.997 1.00 97.50 90 LEU A CA 1
ATOM 704 C C . LEU A 1 90 ? -4.607 1.585 10.273 1.00 97.50 90 LEU A C 1
ATOM 706 O O . LEU A 1 90 ? -5.554 2.367 10.257 1.00 97.50 90 LEU A O 1
ATOM 710 N N . ILE A 1 91 ? -3.449 1.821 9.675 1.00 97.25 91 ILE A N 1
ATOM 711 C CA . ILE A 1 91 ? -3.212 2.955 8.787 1.00 97.25 91 ILE A CA 1
ATOM 712 C C . ILE A 1 91 ? -2.624 2.440 7.473 1.00 97.25 91 ILE A C 1
ATOM 714 O O . ILE A 1 91 ? -1.892 1.442 7.485 1.00 97.25 91 ILE A O 1
ATOM 718 N N . PRO A 1 92 ? -2.934 3.082 6.340 1.00 96.75 92 PRO A N 1
ATOM 719 C CA . PRO A 1 92 ? -2.300 2.748 5.082 1.00 96.75 92 PRO A CA 1
ATOM 720 C C . PRO A 1 92 ? -0.847 3.231 5.074 1.00 96.75 92 PRO A C 1
ATOM 722 O O . PRO A 1 92 ? -0.504 4.275 5.630 1.00 96.75 92 PRO A O 1
ATOM 725 N N . ARG A 1 93 ? 0.021 2.466 4.417 1.00 96.94 93 ARG A N 1
ATOM 726 C CA . ARG A 1 93 ? 1.377 2.877 4.051 1.00 96.94 93 ARG A CA 1
ATOM 727 C C . ARG A 1 93 ? 1.599 2.594 2.581 1.00 96.94 93 ARG A C 1
ATOM 729 O O . ARG A 1 93 ? 1.277 1.505 2.114 1.00 96.94 93 ARG A O 1
ATOM 736 N N . CYS A 1 94 ? 2.159 3.572 1.876 1.00 95.06 94 CYS A N 1
ATOM 737 C CA . CYS A 1 94 ? 2.553 3.411 0.486 1.00 95.06 94 CYS A CA 1
ATOM 738 C C . CYS A 1 94 ? 3.647 2.340 0.400 1.00 95.06 94 CYS A C 1
ATOM 740 O O . CYS A 1 94 ? 4.678 2.451 1.071 1.00 95.06 94 CYS A O 1
ATOM 742 N N . ARG A 1 95 ? 3.389 1.287 -0.371 1.00 94.56 95 ARG A N 1
ATOM 743 C CA . ARG A 1 95 ? 4.323 0.194 -0.647 1.00 94.56 95 ARG A CA 1
ATOM 744 C C . ARG A 1 95 ? 3.852 -0.520 -1.904 1.00 94.56 95 ARG A C 1
ATOM 746 O O . ARG A 1 95 ? 2.710 -0.966 -1.935 1.00 94.56 95 ARG A O 1
ATOM 753 N N . PHE A 1 96 ? 4.717 -0.636 -2.899 1.00 91.31 96 PHE A N 1
ATOM 754 C CA . PHE A 1 96 ? 4.464 -1.441 -4.088 1.00 91.31 96 PHE A CA 1
ATOM 755 C C . PHE A 1 96 ? 5.748 -1.982 -4.679 1.00 91.31 96 PHE A C 1
ATOM 757 O O . PHE A 1 96 ? 6.805 -1.355 -4.610 1.00 91.31 96 PHE A O 1
ATOM 764 N N . ASP A 1 97 ? 5.591 -3.119 -5.337 1.00 90.38 97 ASP A N 1
ATOM 765 C CA . ASP A 1 97 ? 6.608 -3.691 -6.192 1.00 90.38 97 ASP A CA 1
ATOM 766 C C . ASP A 1 97 ? 6.511 -3.072 -7.594 1.00 90.38 97 ASP A C 1
ATOM 768 O O . ASP A 1 97 ? 5.418 -2.917 -8.148 1.00 90.38 97 ASP A O 1
ATOM 772 N N . VAL A 1 98 ? 7.659 -2.739 -8.172 1.00 85.19 98 VAL A N 1
ATOM 773 C CA . VAL A 1 98 ? 7.830 -2.299 -9.558 1.00 85.19 98 VAL A CA 1
ATOM 774 C C . VAL A 1 98 ? 8.687 -3.310 -10.302 1.00 85.19 98 VAL A C 1
ATOM 776 O O . VAL A 1 98 ? 9.649 -3.850 -9.755 1.00 85.19 98 VAL A O 1
ATOM 779 N N . ASN A 1 99 ? 8.357 -3.568 -11.564 1.00 84.44 99 ASN A N 1
ATOM 780 C CA . ASN A 1 99 ? 9.234 -4.354 -12.425 1.00 84.44 99 ASN A CA 1
ATOM 781 C C . ASN A 1 99 ? 10.258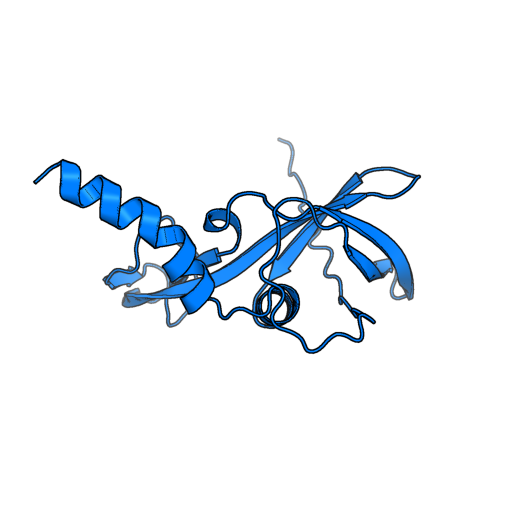 -3.411 -13.065 1.00 84.44 99 ASN A C 1
ATOM 783 O O . ASN A 1 99 ? 9.879 -2.489 -13.787 1.00 84.44 99 ASN A O 1
ATOM 787 N N . LEU A 1 100 ? 11.533 -3.639 -12.766 1.00 84.12 100 LEU A N 1
ATOM 788 C CA . LEU A 1 100 ? 12.678 -2.922 -13.309 1.00 84.12 100 LEU A CA 1
ATOM 789 C C . LEU A 1 100 ? 13.217 -3.727 -14.487 1.00 84.12 100 LEU A C 1
ATOM 791 O O . LEU A 1 100 ? 13.652 -4.862 -14.301 1.00 84.12 100 LEU A O 1
ATOM 795 N N . LYS A 1 101 ? 13.187 -3.160 -15.691 1.00 83.44 101 LYS A N 1
ATOM 796 C CA . LYS A 1 101 ? 13.624 -3.839 -16.913 1.00 83.44 101 LYS A CA 1
ATOM 797 C C . LYS A 1 101 ? 14.639 -3.002 -17.679 1.00 83.44 101 LYS A C 1
ATOM 799 O O . LYS A 1 101 ? 14.423 -1.813 -17.907 1.00 83.44 101 LYS A O 1
ATOM 804 N N . ASP A 1 102 ? 15.696 -3.649 -18.140 1.00 82.25 102 ASP A N 1
ATOM 805 C CA . ASP A 1 102 ? 16.686 -3.091 -19.055 1.00 82.25 102 ASP A CA 1
ATOM 806 C C . ASP A 1 102 ? 16.948 -4.071 -20.218 1.00 82.25 102 ASP A C 1
ATOM 808 O O . ASP A 1 102 ? 16.162 -4.989 -20.480 1.00 82.25 102 ASP A O 1
ATOM 812 N N . ASN A 1 103 ? 18.042 -3.860 -20.952 1.00 84.38 103 ASN A N 1
ATOM 813 C CA . ASN A 1 103 ? 18.445 -4.750 -22.041 1.00 84.38 103 ASN A CA 1
ATOM 814 C C . ASN A 1 103 ? 19.056 -6.074 -21.547 1.00 84.38 103 ASN A C 1
ATOM 816 O O . ASN A 1 103 ? 19.186 -7.006 -22.340 1.00 84.38 103 ASN A O 1
ATOM 820 N N . SER A 1 104 ? 19.451 -6.158 -20.273 1.00 84.38 104 SER A N 1
ATOM 821 C CA . SER A 1 104 ? 20.093 -7.330 -19.671 1.00 84.38 104 SER A CA 1
ATOM 822 C C . SER A 1 104 ? 19.092 -8.274 -18.998 1.00 84.38 104 SER A C 1
ATOM 824 O O . SER A 1 104 ? 19.336 -9.479 -18.921 1.00 84.38 104 SER A O 1
ATOM 826 N N . GLY A 1 105 ? 17.933 -7.768 -18.572 1.00 82.38 105 GLY A N 1
ATOM 827 C CA . GLY A 1 105 ? 16.879 -8.578 -17.985 1.00 82.38 105 GLY A CA 1
ATOM 828 C C . GLY A 1 105 ? 15.809 -7.767 -17.264 1.00 82.38 105 GLY A C 1
ATOM 829 O O . GLY A 1 105 ? 15.546 -6.605 -17.566 1.00 82.38 105 GLY A O 1
ATOM 830 N N . SER A 1 106 ? 15.141 -8.427 -16.319 1.00 84.50 106 SER A N 1
ATOM 831 C CA . SER A 1 106 ? 14.141 -7.802 -15.458 1.00 84.50 106 SER A CA 1
ATOM 832 C C . SER A 1 106 ? 14.277 -8.280 -14.019 1.00 84.50 106 SER A C 1
ATOM 834 O O . SER A 1 106 ? 14.453 -9.478 -13.788 1.00 84.50 106 SER A O 1
ATOM 836 N N . THR A 1 107 ? 14.115 -7.372 -13.065 1.00 85.44 107 THR A N 1
ATOM 837 C CA . THR A 1 107 ? 14.071 -7.661 -11.629 1.00 85.44 107 THR A CA 1
ATOM 838 C C . THR A 1 107 ? 12.915 -6.913 -10.965 1.00 85.44 107 THR A C 1
ATOM 840 O O . THR A 1 107 ? 12.289 -6.050 -11.574 1.00 85.44 107 THR A O 1
ATOM 843 N N . ILE A 1 108 ? 12.597 -7.250 -9.718 1.00 84.38 108 ILE A N 1
ATOM 844 C CA . ILE A 1 108 ? 11.555 -6.568 -8.946 1.00 84.38 108 ILE A CA 1
ATOM 845 C C . ILE A 1 108 ? 12.225 -5.638 -7.938 1.00 84.38 108 ILE A C 1
ATOM 847 O O . ILE A 1 108 ? 13.030 -6.086 -7.125 1.00 84.38 108 ILE A O 1
ATOM 851 N N . GLY A 1 109 ? 11.868 -4.358 -7.984 1.00 84.12 109 GLY A N 1
ATOM 852 C CA . GLY A 1 109 ? 12.185 -3.385 -6.944 1.00 84.12 109 GLY A CA 1
ATOM 853 C C . GLY A 1 109 ? 10.964 -3.114 -6.067 1.00 84.12 109 GLY A C 1
ATOM 854 O O . GLY A 1 109 ? 9.836 -3.237 -6.528 1.00 84.12 109 GLY A O 1
ATOM 855 N N . MET A 1 110 ? 11.169 -2.710 -4.817 1.00 88.12 110 MET A N 1
ATOM 856 C CA . MET A 1 110 ? 10.110 -2.296 -3.903 1.00 88.12 110 MET A CA 1
ATOM 857 C C . MET A 1 110 ? 10.230 -0.814 -3.534 1.00 88.12 110 MET A C 1
ATOM 859 O O . MET A 1 110 ? 11.225 -0.383 -2.958 1.00 88.12 110 MET A O 1
ATOM 863 N N . ILE A 1 111 ? 9.184 -0.040 -3.812 1.00 88.19 111 ILE A N 1
ATOM 864 C CA . ILE A 1 111 ? 9.090 1.381 -3.466 1.00 88.19 111 ILE A CA 1
ATOM 865 C C . ILE A 1 111 ? 8.177 1.529 -2.257 1.00 88.19 111 ILE A C 1
ATOM 867 O O . ILE A 1 111 ? 7.110 0.919 -2.202 1.00 88.19 111 ILE A O 1
ATOM 871 N N . MET A 1 112 ? 8.570 2.347 -1.280 1.00 90.94 112 MET A N 1
ATOM 872 C CA . MET A 1 112 ? 7.822 2.471 -0.031 1.00 90.94 112 MET A CA 1
ATOM 873 C C . MET A 1 112 ? 7.846 3.874 0.582 1.00 90.94 112 MET A C 1
ATOM 875 O O . MET A 1 112 ? 8.718 4.699 0.310 1.00 90.94 112 MET A O 1
ATOM 879 N N . ASN A 1 113 ? 6.875 4.122 1.462 1.00 92.19 113 ASN A N 1
ATOM 880 C CA . ASN A 1 113 ? 6.717 5.340 2.250 1.00 92.19 113 ASN A CA 1
ATOM 881 C C . ASN A 1 113 ? 6.731 6.614 1.383 1.00 92.19 113 ASN A C 1
ATOM 883 O O . ASN A 1 113 ? 6.068 6.680 0.349 1.00 92.19 113 ASN A O 1
ATOM 887 N N . LYS A 1 114 ? 7.459 7.644 1.832 1.00 89.94 114 LYS A N 1
ATOM 888 C CA . LYS A 1 114 ? 7.448 8.985 1.244 1.00 89.94 114 LYS A CA 1
ATOM 889 C C . LYS A 1 114 ? 7.964 9.015 -0.187 1.00 89.94 114 LYS A C 1
ATOM 891 O O . LYS A 1 114 ? 7.471 9.824 -0.961 1.00 89.94 114 LYS A O 1
ATOM 896 N N . GLU A 1 115 ? 8.893 8.137 -0.554 1.00 87.00 115 GLU A N 1
ATOM 897 C CA . GLU A 1 115 ? 9.389 8.085 -1.932 1.00 87.00 115 GLU A CA 1
ATOM 898 C C . GLU A 1 115 ? 8.325 7.536 -2.886 1.00 87.00 115 GLU A C 1
ATOM 900 O O . GLU A 1 115 ? 8.101 8.113 -3.947 1.00 87.00 115 GLU A O 1
ATOM 905 N N . GLY A 1 116 ? 7.571 6.514 -2.467 1.00 88.00 116 GLY A N 1
ATOM 906 C CA . GLY A 1 116 ? 6.414 6.036 -3.228 1.00 88.00 116 GLY A CA 1
ATOM 907 C C . GLY A 1 116 ? 5.300 7.076 -3.331 1.00 88.00 116 GLY A C 1
ATOM 908 O O . GLY A 1 116 ? 4.729 7.259 -4.400 1.00 88.00 116 GLY A O 1
ATOM 909 N N . GLU A 1 117 ? 5.015 7.797 -2.243 1.00 89.31 117 GLU A N 1
ATOM 910 C CA . GLU A 1 117 ? 4.023 8.883 -2.251 1.00 89.31 117 GLU A CA 1
ATOM 911 C C . GLU A 1 117 ? 4.415 10.027 -3.196 1.00 89.31 117 GLU A C 1
ATOM 913 O O . GLU A 1 117 ? 3.579 10.502 -3.962 1.00 89.31 117 GLU A O 1
ATOM 918 N N . LYS A 1 118 ? 5.689 10.447 -3.184 1.00 88.62 118 LYS A N 1
ATOM 919 C CA . LYS A 1 118 ? 6.217 11.459 -4.114 1.00 88.62 118 LYS A CA 1
ATOM 920 C C . LYS A 1 118 ? 6.118 10.985 -5.559 1.00 88.62 118 LYS A C 1
ATOM 922 O O . LYS A 1 118 ? 5.665 11.745 -6.408 1.00 88.62 118 LYS A O 1
ATOM 927 N N . LEU A 1 119 ? 6.516 9.740 -5.826 1.00 86.38 119 LEU A N 1
ATOM 928 C CA . LEU A 1 119 ? 6.508 9.168 -7.170 1.00 86.38 119 LEU A CA 1
ATOM 929 C C . LEU A 1 119 ? 5.092 9.076 -7.744 1.00 86.38 119 LEU A C 1
ATOM 931 O O . LEU A 1 119 ? 4.879 9.416 -8.901 1.00 86.38 119 LEU A O 1
ATOM 935 N N . LEU A 1 120 ? 4.119 8.671 -6.926 1.00 85.88 120 LEU A N 1
ATOM 936 C CA . LEU A 1 120 ? 2.717 8.601 -7.336 1.00 85.88 120 LEU A CA 1
ATOM 937 C C . LEU A 1 120 ? 2.002 9.957 -7.270 1.00 85.88 120 LEU A C 1
ATOM 939 O O . LEU A 1 120 ? 0.886 10.071 -7.763 1.00 85.88 120 LEU A O 1
ATOM 943 N N . SER A 1 121 ? 2.609 10.977 -6.655 1.00 90.62 121 SER A N 1
ATOM 944 C CA . SER A 1 121 ? 1.962 12.251 -6.306 1.00 90.62 121 SER A CA 1
ATOM 945 C C . SER A 1 121 ? 0.686 12.083 -5.463 1.00 90.62 121 SER A C 1
ATOM 947 O O . SER A 1 121 ? -0.239 12.889 -5.556 1.00 90.62 121 SER A O 1
ATOM 949 N N . LEU A 1 122 ? 0.631 11.040 -4.627 1.00 90.38 122 LEU A N 1
ATOM 950 C CA . LEU A 1 122 ? -0.510 10.686 -3.775 1.00 90.38 122 LEU A CA 1
ATOM 951 C C . LEU A 1 122 ? -0.037 10.313 -2.369 1.00 90.38 122 LEU A C 1
ATOM 953 O O . LEU A 1 122 ? 0.972 9.628 -2.226 1.00 90.38 122 LEU A O 1
ATOM 957 N N . THR A 1 123 ? -0.795 10.670 -1.330 1.00 95.56 123 THR A N 1
ATOM 958 C CA . THR A 1 123 ? -0.534 10.129 0.019 1.00 95.56 123 THR A CA 1
ATOM 959 C C . THR A 1 123 ? -1.019 8.682 0.137 1.00 95.56 123 THR A C 1
ATOM 961 O O . THR A 1 123 ? -1.900 8.252 -0.613 1.00 95.56 123 THR A O 1
ATOM 964 N N . ALA A 1 124 ? -0.492 7.920 1.102 1.00 95.00 124 ALA A N 1
ATOM 965 C CA . ALA A 1 124 ? -0.959 6.562 1.376 1.00 95.00 124 ALA A CA 1
ATOM 966 C C . ALA A 1 124 ? -2.471 6.495 1.656 1.00 95.00 124 ALA A C 1
ATOM 968 O O . ALA A 1 124 ? -3.133 5.554 1.212 1.00 95.00 124 ALA A O 1
ATOM 969 N N . GLU A 1 125 ? -3.036 7.497 2.339 1.00 95.00 125 GLU A N 1
ATOM 970 C CA . GLU A 1 125 ? -4.482 7.596 2.563 1.00 95.00 125 GLU A CA 1
ATOM 971 C C . GLU A 1 125 ? -5.240 7.750 1.245 1.00 95.00 125 GLU A C 1
ATOM 973 O O . GLU A 1 125 ? -6.169 6.992 0.976 1.00 95.00 125 GLU A O 1
ATOM 978 N N . GLN A 1 126 ? -4.799 8.660 0.376 1.00 93.44 126 GLN A N 1
ATOM 979 C CA . GLN A 1 126 ? -5.451 8.888 -0.911 1.00 93.44 126 GLN A CA 1
ATOM 980 C C . GLN A 1 126 ? -5.331 7.680 -1.859 1.00 93.44 126 GLN A C 1
ATOM 982 O O . GLN A 1 126 ? -6.220 7.448 -2.683 1.00 93.44 126 GLN A O 1
ATOM 987 N N . ILE A 1 127 ? -4.236 6.914 -1.783 1.00 93.00 127 ILE A N 1
ATOM 988 C CA . ILE A 1 127 ? -4.079 5.645 -2.515 1.00 93.00 127 ILE A CA 1
ATOM 989 C C . ILE A 1 127 ? -5.121 4.635 -2.018 1.00 93.00 127 ILE A C 1
ATOM 991 O O . ILE A 1 127 ? -5.857 4.061 -2.823 1.00 93.00 127 ILE A O 1
ATOM 995 N N . TYR A 1 128 ? -5.222 4.454 -0.697 1.00 93.56 128 TYR A N 1
ATOM 996 C CA . TYR A 1 128 ? -6.203 3.561 -0.081 1.00 93.56 128 TYR A CA 1
ATOM 997 C C . TYR A 1 128 ? -7.643 3.958 -0.434 1.00 93.56 128 TYR A C 1
ATOM 999 O O . TYR A 1 128 ? -8.440 3.104 -0.820 1.00 93.56 128 TYR A O 1
ATOM 1007 N N . GLU A 1 129 ? -7.990 5.241 -0.348 1.00 91.19 129 GLU A N 1
ATOM 1008 C CA . GLU A 1 129 ? -9.329 5.747 -0.669 1.00 91.19 129 GLU A CA 1
ATOM 1009 C C . GLU A 1 129 ? -9.716 5.429 -2.116 1.00 91.19 129 GLU A C 1
ATOM 1011 O O . GLU A 1 129 ? -10.748 4.803 -2.353 1.00 91.19 129 GLU A O 1
ATOM 1016 N N . ARG A 1 130 ? -8.853 5.744 -3.091 1.00 88.69 130 ARG A N 1
ATOM 1017 C CA . ARG A 1 130 ? -9.136 5.462 -4.511 1.00 88.69 130 ARG A CA 1
ATOM 1018 C C . ARG A 1 130 ? -9.244 3.968 -4.813 1.00 88.69 130 ARG A C 1
ATOM 1020 O O . ARG A 1 130 ? -10.099 3.556 -5.601 1.00 88.69 130 ARG A O 1
ATOM 1027 N N . ALA A 1 131 ? -8.425 3.147 -4.160 1.00 85.94 131 ALA A N 1
ATOM 1028 C CA . ALA A 1 131 ? -8.462 1.697 -4.306 1.00 85.94 131 ALA A CA 1
ATOM 1029 C C . ALA A 1 131 ? -9.695 1.057 -3.628 1.00 85.94 131 ALA A C 1
ATOM 1031 O O . ALA A 1 131 ? -10.233 0.050 -4.110 1.00 85.94 131 ALA A O 1
ATOM 1032 N N . SER A 1 132 ? -10.159 1.646 -2.521 1.00 72.69 132 SER A N 1
ATOM 1033 C CA . SER A 1 132 ? -11.272 1.150 -1.705 1.00 72.69 132 SER A CA 1
ATOM 1034 C C . SER A 1 132 ? -12.651 1.591 -2.200 1.00 72.69 132 SER A C 1
ATOM 1036 O O . SER A 1 132 ? -13.621 0.890 -1.907 1.00 72.69 132 SER A O 1
ATOM 1038 N N . THR A 1 133 ? -12.771 2.632 -3.038 1.00 61.19 133 THR A N 1
ATOM 1039 C CA . THR A 1 133 ? -14.048 3.007 -3.687 1.00 61.19 133 THR A CA 1
ATOM 1040 C C . THR A 1 133 ? -14.698 1.820 -4.411 1.00 61.19 133 THR A C 1
ATOM 1042 O O . THR A 1 133 ? -15.917 1.674 -4.397 1.00 61.19 133 THR A O 1
ATOM 1045 N N . LYS A 1 134 ? -13.905 0.886 -4.959 1.00 53.00 134 LYS A N 1
ATOM 1046 C CA . LYS A 1 134 ? -14.421 -0.362 -5.558 1.00 53.00 134 LYS A CA 1
ATOM 1047 C C . LYS A 1 134 ? -14.954 -1.371 -4.526 1.00 53.00 134 LYS A C 1
ATOM 1049 O O . LYS A 1 134 ? -15.838 -2.154 -4.850 1.00 53.00 134 LYS A O 1
ATOM 1054 N N . ILE A 1 135 ? -14.430 -1.381 -3.298 1.00 52.66 135 ILE A N 1
ATOM 1055 C CA . ILE A 1 135 ? -14.846 -2.300 -2.220 1.00 52.66 135 ILE A CA 1
ATOM 1056 C C . ILE A 1 135 ? -16.159 -1.825 -1.585 1.00 52.66 135 ILE A C 1
ATOM 1058 O O . ILE A 1 135 ? -17.051 -2.641 -1.373 1.00 52.66 135 ILE A O 1
ATOM 1062 N N . TYR A 1 136 ? -16.316 -0.516 -1.354 1.00 43.97 136 TYR A N 1
ATOM 1063 C CA . TYR A 1 136 ? -17.552 0.059 -0.800 1.00 43.97 136 TYR A CA 1
ATOM 1064 C C . TYR A 1 136 ? -18.775 -0.110 -1.716 1.00 43.97 136 TYR A C 1
ATOM 1066 O O . TYR A 1 136 ? -19.892 -0.266 -1.224 1.00 43.97 136 TYR A O 1
ATOM 1074 N N . VAL A 1 137 ? -18.587 -0.097 -3.041 1.00 40.88 137 VAL A N 1
ATOM 1075 C CA . VAL A 1 137 ? -19.684 -0.337 -3.997 1.00 40.88 137 VAL A CA 1
ATOM 1076 C C . VAL A 1 137 ? -20.131 -1.802 -3.963 1.00 40.88 137 VAL A C 1
ATOM 1078 O O . VAL A 1 137 ? -21.328 -2.071 -3.980 1.00 40.88 137 VAL A O 1
ATOM 1081 N N . LEU A 1 138 ? -19.194 -2.746 -3.827 1.00 40.00 138 LEU A N 1
ATOM 1082 C CA . LEU A 1 138 ? -19.523 -4.171 -3.738 1.00 40.00 138 LEU A CA 1
ATOM 1083 C C . LEU A 1 138 ? -20.193 -4.536 -2.408 1.00 40.00 138 LEU A C 1
ATOM 1085 O O . LEU A 1 138 ? -21.101 -5.356 -2.405 1.00 40.00 138 LEU A O 1
ATOM 1089 N N . THR A 1 139 ? -19.815 -3.921 -1.283 1.00 41.81 139 THR A N 1
ATOM 1090 C CA . THR A 1 139 ? -20.439 -4.229 0.017 1.00 41.81 139 THR A CA 1
ATOM 1091 C C . THR A 1 139 ? -21.851 -3.665 0.171 1.00 41.81 139 THR A C 1
ATOM 1093 O O . THR A 1 139 ? -22.644 -4.251 0.900 1.00 41.81 139 THR A O 1
ATOM 1096 N N . LYS A 1 140 ? -22.215 -2.590 -0.543 1.00 37.31 140 LYS A N 1
ATOM 1097 C CA . LYS A 1 140 ? -23.601 -2.083 -0.575 1.00 37.31 140 LYS A CA 1
ATOM 1098 C C . LYS A 1 140 ? -24.549 -2.889 -1.463 1.00 37.31 140 LYS A C 1
ATOM 1100 O O . LYS A 1 140 ? -25.751 -2.682 -1.377 1.00 37.31 140 LYS A O 1
ATOM 1105 N N . GLN A 1 141 ? -24.038 -3.784 -2.306 1.00 35.47 141 GLN A N 1
ATOM 1106 C CA . GLN A 1 141 ? -24.875 -4.624 -3.168 1.00 35.47 141 GLN A CA 1
ATOM 1107 C C . GLN A 1 141 ? -25.354 -5.913 -2.473 1.00 35.47 141 GLN A C 1
ATOM 1109 O O . GLN A 1 141 ? -26.150 -6.652 -3.043 1.00 35.47 141 GLN A O 1
ATOM 1114 N N . TYR A 1 142 ? -24.891 -6.161 -1.241 1.00 36.84 142 TYR A N 1
ATOM 1115 C CA . TYR A 1 142 ? -25.245 -7.319 -0.411 1.00 36.84 142 TYR A CA 1
ATOM 1116 C C . TYR A 1 142 ? -25.916 -6.929 0.923 1.00 36.84 142 TYR A C 1
ATOM 1118 O O . TYR A 1 142 ? -25.883 -7.718 1.868 1.00 36.84 142 TYR A O 1
ATOM 1126 N N . ILE A 1 143 ? -26.504 -5.728 1.015 1.00 39.12 143 ILE A N 1
ATOM 1127 C CA . ILE A 1 143 ? -27.372 -5.311 2.135 1.00 39.12 143 ILE A CA 1
ATOM 1128 C C . ILE A 1 143 ? -28.770 -5.033 1.597 1.00 39.12 143 ILE A C 1
ATOM 1130 O O . ILE A 1 143 ? -28.859 -4.285 0.598 1.00 39.12 143 ILE A O 1
#

Radius of gyration: 17.66 Å; Cα contacts (8 Å, |Δi|>4): 226; chains: 1; bounding box: 58×47×45 Å

InterPro domains:
  IPR012340 Nucleic acid-binding, OB-fold [G3DSA:2.40.50.140] (12-139)
  IPR012340 Nucleic acid-binding, OB-fold [SSF50249] (54-131)

Sequence (143 aa):
QGHREQRDTSFTLRSTSKSGSLITIPVDEEVIANTESEEDGQTCSIEVKMLFPSDQKRCYVLVCSNCGQEVRYPIIIKIQCMNCNQHKMLIPRCRFDVNLKDNSGSTIGMIMNKEGEKLLSLTAEQIYERASTKIYVLTKQYI

Secondary structure (DSSP, 8-state):
-----------EEE------S-----TT--EEEEEEEEETTEEEEEEEEEE--SSGGGSEEEEETTT--EE--SS--EEEETTTTEEEEEEEEEEEEEEEE-SS-EEEEEEEHHHHHHHHTS-HHHHHHHHHHHHHHHHGGG-

Foldseek 3Di:
DDPPPDDQFDKDWDAPDPDPDPCPPDQDDWGFIFIFTDDPNDTDTDTWTKDFDSALQQQKFKAFPPPRHTDPDLDWDWDCDPVVNHTGTIDIWGKHWIWTDDPVGIDIDMDTHPRSCVVVVHGRVRSSVVNCVVVVVVVVVVD

Mean predicted aligned error: 12.82 Å

Solvent-accessible surface area (backbone atoms only — not comparable to full-atom values): 8775 Å² total; per-residue (Å²): 140,77,85,79,79,77,77,82,80,71,63,58,77,54,77,80,78,90,65,97,63,92,68,77,77,60,92,87,64,79,45,76,35,44,34,34,42,74,57,97,88,44,75,44,80,44,79,31,4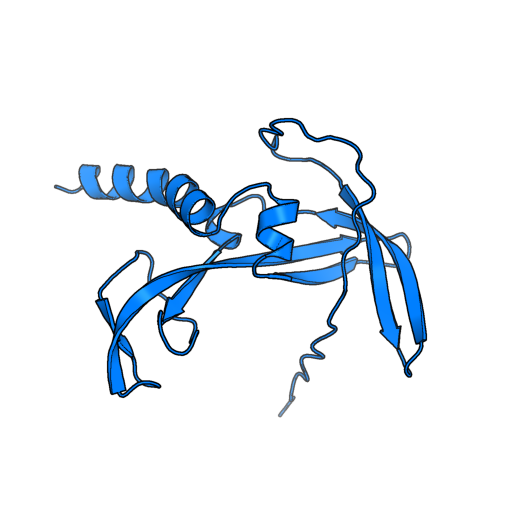2,36,44,69,65,92,49,54,68,53,43,42,45,37,17,37,69,83,82,60,51,74,51,97,60,99,64,82,47,78,41,76,36,80,91,73,74,40,78,38,47,40,38,60,38,23,32,30,62,28,44,38,33,54,97,89,50,73,50,80,46,78,42,46,45,70,63,34,20,61,74,67,72,39,52,33,62,57,42,50,51,67,43,40,57,63,52,59,58,57,59,59,74,79,110